Protein AF-A0A818W980-F1 (afdb_monomer_lite)

pLDDT: mean 88.49, std 11.82, range [42.88, 98.31]

Radius of gyration: 21.73 Å; chains: 1; bounding box: 68×29×53 Å

Sequence (136 aa):
MVYNRDDSRRKKIDDLIHLAELCIELLQQDSEHYQEAFKQYNDLLIEHEEIFWSLFAVDMEHVIDQQPIESWDSFPLFQLLNDYLRQHDTLSNGRFHQQLRDTFAPLVIRYVDLMESCIAQSIHKGFEKENWKSKT

Foldseek 3Di:
DPPPVQNVLLVLLVVLLVVLVVLLVVLVVCCVVCCVVCVVVVVVNLVVNVVVLVVSLVSVLVSLVPDDLPDPSNVSVLVSVQVSQCVDPSSNVNPSNVSSCVSCVVVVVVVVVVVVVVVVVVVVVVVVPDPDDPDD

Secondary structure (DSSP, 8-state):
----HHHHHHHHHHHHHHHHHHHHHHHHHHHHHHTTTTGGGHHHHHHHHHHHHHHHHHHHHHHHTTS-TT--TTHHHHHHHHHHHHH-TTTTTSHHHHHHHHHHHHHHHHHHHHHHHHHHHHHHHHHHT-------

Structure (mmCIF, N/CA/C/O backbone):
data_AF-A0A818W980-F1
#
_entry.id   AF-A0A818W980-F1
#
loop_
_atom_site.group_PDB
_atom_site.id
_atom_site.type_symbol
_atom_site.label_atom_id
_atom_site.label_alt_id
_atom_site.label_comp_id
_atom_site.label_asym_id
_atom_site.label_entity_id
_atom_site.label_seq_id
_atom_site.pdbx_PDB_ins_code
_atom_site.Cartn_x
_atom_site.Cartn_y
_atom_site.Cartn_z
_atom_site.occupancy
_atom_site.B_iso_or_equiv
_atom_site.auth_seq_id
_atom_site.auth_comp_id
_atom_site.auth_asym_id
_atom_site.auth_atom_id
_atom_site.pdbx_PDB_model_num
ATOM 1 N N . MET A 1 1 ? -9.314 21.329 -25.115 1.00 42.88 1 MET A N 1
ATOM 2 C CA . MET A 1 1 ? -8.268 21.012 -24.123 1.00 42.88 1 MET A CA 1
ATOM 3 C C . MET A 1 1 ? -8.479 19.570 -23.707 1.00 42.88 1 MET A C 1
ATOM 5 O O . MET A 1 1 ? -9.499 19.278 -23.100 1.00 42.88 1 MET A O 1
ATOM 9 N N . VAL A 1 2 ? -7.614 1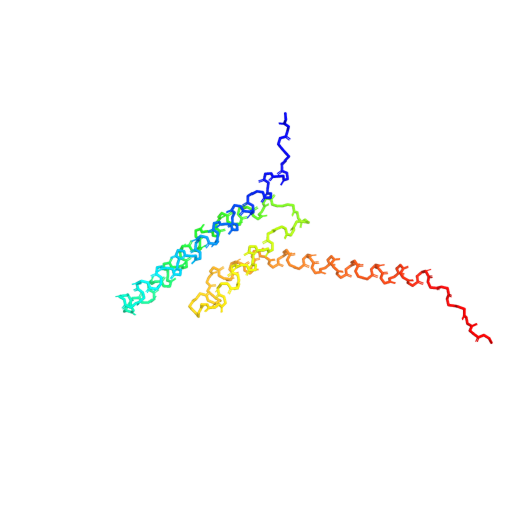8.657 -24.145 1.00 49.09 2 VAL A N 1
ATOM 10 C CA . VAL A 1 2 ? -7.682 17.249 -23.734 1.00 49.09 2 VAL A CA 1
ATOM 11 C C . VAL A 1 2 ? -6.983 17.183 -22.382 1.00 49.09 2 VAL A C 1
ATOM 13 O O . VAL A 1 2 ? -5.766 17.333 -22.333 1.00 49.09 2 VAL A O 1
ATOM 16 N N . TYR A 1 3 ? -7.738 17.055 -21.290 1.00 52.09 3 TYR A N 1
ATOM 17 C CA . TYR A 1 3 ? -7.145 16.709 -19.998 1.00 52.09 3 TYR A CA 1
ATOM 18 C C . TYR A 1 3 ? -6.381 15.395 -20.185 1.00 52.09 3 TYR A C 1
ATOM 20 O O . TYR A 1 3 ? -6.955 14.402 -20.638 1.00 52.09 3 TYR A O 1
ATOM 28 N N . ASN A 1 4 ? -5.072 15.418 -19.935 1.00 71.31 4 ASN A N 1
ATOM 29 C CA . ASN A 1 4 ? -4.219 14.262 -20.155 1.00 71.31 4 ASN A CA 1
ATOM 30 C C . ASN A 1 4 ? -4.630 13.163 -19.162 1.00 71.31 4 ASN A C 1
ATOM 32 O O . ASN A 1 4 ? -4.676 13.393 -17.956 1.00 71.31 4 ASN A O 1
ATOM 36 N N . ARG A 1 5 ? -4.975 11.972 -19.659 1.00 67.44 5 ARG A N 1
ATOM 37 C CA . ARG A 1 5 ? -5.471 10.862 -18.828 1.00 67.44 5 ARG A CA 1
ATOM 38 C C . ARG A 1 5 ? -4.454 10.449 -17.757 1.00 67.44 5 ARG A C 1
ATOM 40 O O . ARG A 1 5 ? -4.854 9.975 -16.699 1.00 67.44 5 ARG A O 1
ATOM 47 N N . ASP A 1 6 ? -3.167 10.667 -18.018 1.00 70.56 6 ASP A N 1
ATOM 48 C CA . ASP A 1 6 ? -2.075 10.448 -17.062 1.00 70.56 6 ASP A CA 1
ATOM 49 C C . ASP A 1 6 ? -2.113 11.434 -15.893 1.00 70.56 6 ASP A C 1
ATOM 51 O O . ASP A 1 6 ? -1.956 11.028 -14.746 1.00 70.56 6 ASP A O 1
ATOM 55 N N . ASP A 1 7 ? -2.424 12.700 -16.169 1.00 75.50 7 ASP A N 1
ATOM 56 C CA . ASP A 1 7 ? -2.557 13.755 -15.157 1.00 75.50 7 ASP A CA 1
ATOM 57 C C . ASP A 1 7 ? -3.734 13.460 -14.213 1.00 75.50 7 ASP A C 1
ATOM 59 O O . ASP A 1 7 ? -3.630 13.566 -12.994 1.00 75.50 7 ASP A O 1
ATOM 63 N N . SER A 1 8 ? -4.837 12.942 -14.766 1.00 87.19 8 SER A N 1
ATOM 64 C CA . SER A 1 8 ? -5.979 12.492 -13.965 1.00 87.19 8 SER A CA 1
ATOM 65 C C . SER A 1 8 ? -5.674 11.266 -13.099 1.00 87.19 8 SER A C 1
ATOM 67 O O . SER A 1 8 ? -6.312 11.114 -12.060 1.00 87.19 8 SER A O 1
ATOM 69 N N . ARG A 1 9 ? -4.779 10.364 -13.521 1.00 88.81 9 ARG A N 1
ATOM 70 C CA . ARG A 1 9 ? -4.442 9.148 -12.760 1.00 88.81 9 ARG A CA 1
ATOM 71 C C . ARG A 1 9 ? -3.471 9.425 -11.626 1.00 88.81 9 ARG A C 1
ATOM 73 O O . ARG A 1 9 ? -3.672 8.887 -10.542 1.00 88.81 9 ARG A O 1
ATOM 80 N N . ARG A 1 10 ? -2.485 10.290 -11.867 1.00 89.69 10 ARG A N 1
ATOM 81 C CA . ARG A 1 10 ? -1.571 10.783 -10.832 1.00 89.69 10 ARG A CA 1
ATOM 82 C C . ARG A 1 10 ? -2.315 11.538 -9.753 1.00 89.69 10 ARG A C 1
ATOM 84 O O . ARG A 1 10 ? -2.209 11.174 -8.593 1.00 89.69 10 ARG A O 1
ATOM 91 N N . LYS A 1 11 ? -3.197 12.454 -10.159 1.00 93.62 11 LYS A N 1
ATOM 92 C CA . LYS A 1 11 ? -4.045 13.174 -9.215 1.00 93.62 11 LYS A CA 1
ATOM 93 C C . LYS A 1 11 ? -4.837 12.236 -8.296 1.00 93.62 11 LYS A C 1
ATOM 95 O O . LYS A 1 11 ? -4.919 12.497 -7.109 1.00 93.62 11 LYS A O 1
ATOM 100 N N . LYS A 1 12 ? -5.383 11.126 -8.811 1.00 95.56 12 LYS A N 1
ATOM 101 C CA . LYS A 1 12 ? -6.089 10.145 -7.966 1.00 95.56 12 LYS A CA 1
ATOM 102 C C . LYS A 1 12 ? -5.181 9.481 -6.927 1.00 95.56 12 LYS A C 1
ATOM 104 O O . LYS A 1 12 ? -5.664 9.160 -5.851 1.00 95.56 12 LYS A O 1
ATOM 109 N N . ILE A 1 13 ? -3.912 9.237 -7.254 1.00 96.94 13 ILE A N 1
ATOM 110 C CA . ILE A 1 13 ? -2.934 8.707 -6.295 1.00 96.94 13 ILE A CA 1
ATOM 111 C C . ILE A 1 13 ? -2.593 9.768 -5.252 1.00 96.94 13 ILE A C 1
ATOM 113 O O . ILE A 1 13 ? -2.601 9.453 -4.068 1.00 96.94 13 ILE A O 1
ATOM 117 N N . ASP A 1 14 ? -2.376 11.013 -5.671 1.00 96.94 14 ASP A N 1
ATOM 118 C CA . ASP A 1 14 ? -2.110 12.126 -4.755 1.00 96.94 14 ASP A CA 1
ATOM 119 C C . ASP A 1 14 ? -3.291 12.351 -3.793 1.00 96.94 14 ASP A C 1
ATOM 121 O O . ASP A 1 14 ? -3.100 12.444 -2.583 1.00 96.94 14 ASP A O 1
ATOM 125 N N . ASP A 1 15 ? -4.521 12.354 -4.319 1.00 97.25 15 ASP A N 1
ATOM 126 C CA . ASP A 1 15 ? -5.755 12.471 -3.533 1.00 97.25 15 ASP A CA 1
ATOM 127 C C . ASP A 1 15 ? -5.893 11.297 -2.537 1.00 97.25 15 ASP A C 1
ATOM 129 O O . ASP A 1 15 ? -6.335 11.489 -1.405 1.00 97.25 15 ASP A O 1
ATOM 133 N N . LEU A 1 16 ? -5.489 10.083 -2.931 1.00 97.38 16 LEU A N 1
ATOM 134 C CA . LEU A 1 16 ? -5.526 8.887 -2.083 1.00 97.38 16 LEU A CA 1
ATOM 135 C C . LEU A 1 16 ? -4.454 8.908 -0.983 1.00 97.38 16 LEU A C 1
ATOM 137 O O . LEU A 1 16 ? -4.733 8.496 0.141 1.00 97.38 16 LEU A O 1
ATOM 141 N N . ILE A 1 17 ? -3.250 9.400 -1.287 1.00 98.19 17 ILE A N 1
ATOM 142 C CA . ILE A 1 17 ? -2.191 9.635 -0.294 1.00 98.19 17 ILE A CA 1
ATOM 143 C C . ILE A 1 17 ? -2.681 10.649 0.731 1.00 98.19 17 ILE A C 1
ATOM 145 O O . ILE A 1 17 ? -2.611 10.384 1.927 1.00 98.19 17 ILE A O 1
ATOM 149 N N . HIS A 1 18 ? -3.252 11.760 0.270 1.00 98.00 18 HIS A N 1
ATOM 150 C CA . HIS A 1 18 ? -3.776 12.775 1.170 1.00 98.00 18 HIS A CA 1
ATOM 151 C C . HIS A 1 18 ? -4.926 12.244 2.039 1.00 98.00 18 HIS A C 1
ATOM 153 O O . HIS A 1 18 ? -4.983 12.513 3.236 1.00 98.00 18 HIS A O 1
ATOM 159 N N . LEU A 1 19 ? -5.822 11.433 1.468 1.00 98.00 19 LEU A N 1
ATOM 160 C CA . LEU A 1 19 ? -6.864 10.766 2.244 1.00 98.00 19 LEU A CA 1
ATOM 161 C C . LEU A 1 19 ? -6.268 9.838 3.312 1.00 98.00 19 LEU A C 1
ATOM 163 O O . LEU A 1 19 ? -6.745 9.848 4.441 1.00 98.00 19 LEU A O 1
ATOM 167 N N . ALA A 1 20 ? -5.224 9.072 2.985 1.00 98.06 20 ALA A N 1
ATOM 168 C CA . ALA A 1 20 ? -4.546 8.211 3.950 1.00 98.06 20 ALA A CA 1
ATOM 169 C C . ALA A 1 20 ? -3.935 9.010 5.112 1.00 98.06 20 ALA A C 1
ATOM 171 O O . ALA A 1 20 ? -4.075 8.592 6.258 1.00 98.06 20 ALA A O 1
ATOM 172 N N . GLU A 1 21 ? -3.311 10.161 4.838 1.00 98.12 21 GLU A N 1
ATOM 173 C CA . GLU A 1 21 ? -2.799 11.070 5.876 1.00 98.12 21 GLU A CA 1
ATOM 174 C C . GLU A 1 21 ? -3.926 11.516 6.816 1.00 98.12 21 GLU A C 1
ATOM 176 O O . GLU A 1 21 ? -3.821 11.340 8.028 1.00 98.12 21 GLU A O 1
ATOM 181 N N . LEU A 1 22 ? -5.045 11.994 6.260 1.00 97.88 22 LEU A N 1
ATOM 182 C CA . LEU A 1 22 ? -6.209 12.420 7.045 1.00 97.88 22 LEU A CA 1
ATOM 183 C C . LEU A 1 22 ? -6.811 11.272 7.869 1.00 97.88 22 LEU A C 1
ATOM 185 O O . LEU A 1 22 ? -7.229 11.474 9.007 1.00 97.88 22 LEU A O 1
ATOM 189 N N . CYS A 1 23 ? -6.862 10.061 7.310 1.00 96.62 23 CYS A N 1
ATOM 190 C CA . CYS A 1 23 ? -7.317 8.866 8.016 1.00 96.62 23 CYS A CA 1
ATOM 191 C C . CYS A 1 23 ? -6.403 8.513 9.197 1.00 96.62 23 CYS A C 1
ATOM 193 O O . CYS A 1 23 ? -6.899 8.182 10.273 1.00 96.62 23 CYS A O 1
ATOM 195 N N . ILE A 1 24 ? -5.085 8.598 9.006 1.00 95.81 24 ILE A N 1
ATOM 196 C CA . ILE A 1 24 ? -4.099 8.363 10.065 1.00 95.81 24 ILE A CA 1
ATOM 197 C C . ILE A 1 24 ? -4.259 9.404 11.174 1.00 95.81 24 ILE A C 1
ATOM 199 O O . ILE A 1 24 ? -4.369 9.026 12.338 1.00 95.81 24 ILE A O 1
ATOM 203 N N . GLU A 1 25 ? -4.321 10.691 10.822 1.00 94.62 25 GLU A N 1
ATOM 204 C CA . GLU A 1 25 ? -4.507 11.785 11.782 1.00 94.62 25 GLU A CA 1
ATOM 205 C C . GLU A 1 25 ? -5.798 11.609 12.592 1.00 94.62 25 GLU A C 1
ATOM 207 O O . GLU A 1 25 ? -5.781 11.730 13.817 1.00 94.62 25 GLU A O 1
ATOM 212 N N . LEU A 1 26 ? -6.903 11.261 11.923 1.00 93.00 26 LEU A N 1
ATOM 213 C CA . LEU A 1 26 ? -8.189 11.000 12.568 1.00 93.00 26 LEU A CA 1
ATOM 214 C C . LEU A 1 26 ? -8.089 9.860 13.587 1.00 93.00 26 LEU A C 1
ATOM 216 O O . LEU A 1 26 ? -8.485 10.038 14.737 1.00 93.00 26 LEU A O 1
ATOM 220 N N . LEU A 1 27 ? -7.543 8.707 13.187 1.00 90.75 27 LEU A N 1
ATOM 221 C CA . LEU A 1 27 ? -7.437 7.543 14.070 1.00 90.75 27 LEU A CA 1
ATOM 222 C C . LEU A 1 27 ? -6.471 7.793 15.232 1.00 90.75 27 LEU A C 1
ATOM 224 O O . LEU A 1 27 ? -6.732 7.358 16.352 1.00 90.75 27 LEU A O 1
ATOM 228 N N . GLN A 1 28 ? -5.380 8.526 15.001 1.00 88.62 28 GLN A N 1
ATOM 229 C CA . GLN A 1 28 ? -4.459 8.923 16.066 1.00 88.62 28 GLN A CA 1
ATOM 230 C C . GLN A 1 28 ? -5.152 9.838 17.079 1.00 88.62 28 GLN A C 1
ATOM 232 O O . GLN A 1 28 ? -5.114 9.546 18.275 1.00 88.62 28 GLN A O 1
ATOM 237 N N . GLN A 1 29 ? -5.855 10.872 16.611 1.00 85.69 29 GLN A N 1
ATOM 238 C CA . GLN A 1 29 ? -6.607 11.784 17.472 1.00 85.69 29 GLN A CA 1
ATOM 239 C C . GLN A 1 29 ? -7.707 11.051 18.260 1.00 85.69 29 GLN A C 1
ATOM 241 O O . GLN A 1 29 ? -7.862 11.268 19.464 1.00 85.69 29 GLN A O 1
ATOM 246 N N . ASP A 1 30 ? -8.450 10.150 17.612 1.00 80.81 30 ASP A N 1
ATOM 247 C CA . ASP A 1 30 ? -9.468 9.336 18.279 1.00 80.81 30 ASP A CA 1
ATOM 248 C C . ASP A 1 30 ? -8.839 8.448 19.360 1.00 80.81 30 ASP A C 1
ATOM 250 O O . ASP A 1 30 ? -9.359 8.353 20.476 1.00 80.81 30 ASP A O 1
ATOM 254 N N . SER A 1 31 ? -7.681 7.852 19.073 1.00 77.25 31 SER A N 1
ATOM 255 C CA . SER A 1 31 ? -6.969 7.017 20.032 1.00 77.25 31 SER A CA 1
ATOM 256 C C . SER A 1 31 ? -6.534 7.806 21.278 1.00 77.25 31 SER A C 1
ATOM 258 O O . SER A 1 31 ? -6.771 7.357 22.400 1.00 77.25 31 SER A O 1
ATOM 260 N N . GLU A 1 32 ? -6.009 9.023 21.115 1.00 77.69 32 GLU A N 1
ATOM 261 C CA . GLU A 1 32 ? -5.555 9.865 22.228 1.00 77.69 32 GLU A CA 1
ATOM 262 C C . GLU A 1 32 ? -6.705 10.310 23.143 1.00 77.69 32 GLU A C 1
ATOM 264 O O . GLU A 1 32 ? -6.537 10.402 24.361 1.00 77.69 32 GLU A O 1
ATOM 269 N N . HIS A 1 33 ? -7.890 10.565 22.583 1.00 74.12 33 HIS A N 1
ATOM 270 C CA . HIS A 1 33 ? -9.043 11.026 23.357 1.00 74.12 33 HIS A CA 1
ATOM 271 C C . HIS A 1 33 ? -9.843 9.901 24.014 1.00 74.12 33 HIS A C 1
ATOM 273 O O . HIS A 1 33 ? -10.431 10.106 25.080 1.00 74.12 33 HIS A O 1
ATOM 279 N N . TYR A 1 34 ? -9.899 8.726 23.386 1.00 69.19 34 TYR A N 1
ATOM 280 C CA . TYR A 1 34 ? -10.881 7.701 23.727 1.00 69.19 34 TYR A CA 1
ATOM 281 C C . TYR A 1 34 ? -10.270 6.391 24.249 1.00 69.19 34 TYR A C 1
ATOM 283 O O . TYR A 1 34 ? -10.990 5.614 24.884 1.00 69.19 34 TYR A O 1
ATOM 291 N N . GLN A 1 35 ? -8.960 6.147 24.100 1.00 68.00 35 GLN A N 1
ATOM 292 C CA . GLN A 1 35 ? -8.340 4.887 24.545 1.00 68.00 35 GLN A CA 1
ATOM 293 C C . GLN A 1 35 ? -8.543 4.590 26.035 1.00 68.00 35 GLN A C 1
ATOM 295 O O . GLN A 1 35 ? -8.792 3.441 26.401 1.00 68.00 35 GLN A O 1
ATOM 300 N N . GLU A 1 36 ? -8.480 5.595 26.914 1.00 68.31 36 GLU A N 1
ATOM 301 C CA . GLU A 1 36 ? -8.706 5.367 28.347 1.00 68.31 36 GLU A CA 1
ATOM 302 C C . GLU A 1 36 ? -10.172 5.043 28.661 1.00 68.31 36 GLU A C 1
ATOM 304 O O . GLU A 1 36 ? -10.449 4.174 29.492 1.00 68.31 36 GLU A O 1
ATOM 309 N N . ALA A 1 37 ? -11.112 5.686 27.964 1.00 74.50 37 ALA A N 1
ATOM 310 C CA . ALA A 1 37 ? -12.546 5.489 28.161 1.00 74.50 37 ALA A CA 1
ATOM 311 C C . ALA A 1 37 ? -13.034 4.127 27.636 1.00 74.50 37 ALA A C 1
ATOM 313 O O . ALA A 1 37 ? -13.936 3.525 28.219 1.00 74.50 37 ALA A O 1
ATOM 314 N N . PHE A 1 38 ? -12.413 3.616 26.570 1.00 69.75 38 PHE A N 1
ATOM 315 C CA . PHE A 1 38 ? -12.794 2.358 25.921 1.00 69.75 38 PHE A CA 1
ATOM 316 C C . PHE A 1 38 ? -11.804 1.219 26.155 1.00 69.75 38 PHE A C 1
ATOM 318 O O . PHE A 1 38 ? -11.904 0.180 25.512 1.00 69.75 38 PHE A O 1
ATOM 325 N N . LYS A 1 39 ? -10.893 1.346 27.124 1.00 73.00 39 LYS A N 1
ATOM 326 C CA . LYS A 1 39 ? -9.887 0.318 27.436 1.00 73.00 39 LYS A CA 1
ATOM 327 C C . LYS A 1 39 ? -10.486 -1.069 27.714 1.00 73.00 39 LYS A C 1
ATOM 329 O O . LYS A 1 39 ? -9.848 -2.083 27.453 1.00 73.00 39 LYS A O 1
ATOM 334 N N . GLN A 1 40 ? -11.718 -1.119 28.229 1.00 74.94 40 GLN A N 1
ATOM 335 C CA . GLN A 1 40 ? -12.471 -2.362 28.462 1.00 74.94 40 GLN A CA 1
ATOM 336 C C . GLN A 1 40 ? -13.032 -3.007 27.179 1.00 74.94 40 GLN A C 1
ATOM 338 O O . GLN A 1 40 ? -13.473 -4.150 27.224 1.00 74.94 40 GLN A O 1
ATOM 343 N N . TYR A 1 41 ? -12.993 -2.297 26.051 1.00 79.94 41 TYR A N 1
ATOM 344 C CA . TYR A 1 41 ? -13.518 -2.689 24.741 1.00 79.94 41 TYR A CA 1
ATOM 345 C C . TYR A 1 41 ? -12.427 -2.668 23.658 1.00 79.94 41 TYR A C 1
ATOM 347 O O . TYR A 1 41 ? -12.725 -2.447 22.488 1.00 79.94 41 TYR A O 1
ATOM 355 N N . ASN A 1 42 ? -11.163 -2.884 24.039 1.00 79.50 42 ASN A N 1
ATOM 356 C CA . ASN A 1 42 ? -10.019 -2.786 23.129 1.00 79.50 42 ASN A CA 1
ATOM 357 C C . ASN A 1 42 ? -10.180 -3.658 21.869 1.00 79.50 42 ASN A C 1
ATOM 359 O O . ASN A 1 42 ? -9.965 -3.180 20.765 1.00 79.50 42 ASN A O 1
ATOM 363 N N . ASP A 1 43 ? -10.658 -4.897 22.015 1.00 82.56 43 ASP A N 1
ATOM 364 C CA . ASP A 1 43 ? -10.877 -5.800 20.874 1.00 82.56 43 ASP A CA 1
ATOM 365 C C . ASP A 1 43 ? -11.885 -5.230 19.858 1.00 82.56 43 ASP A C 1
ATOM 367 O O . ASP A 1 43 ? -11.706 -5.381 18.651 1.00 82.56 43 ASP A O 1
ATOM 371 N N . LEU A 1 44 ? -12.912 -4.518 20.337 1.00 85.62 44 LEU A N 1
ATOM 372 C CA . LEU A 1 44 ? -13.911 -3.872 19.483 1.00 85.62 44 LEU A CA 1
ATOM 373 C C . LEU A 1 44 ? -13.333 -2.649 18.756 1.00 85.62 44 LEU A C 1
ATOM 375 O O . LEU A 1 44 ? -13.711 -2.383 17.618 1.00 85.62 44 LEU A O 1
ATOM 379 N N . LEU A 1 45 ? -12.421 -1.909 19.396 1.00 85.56 45 LEU A N 1
ATOM 380 C CA . LEU A 1 45 ? -11.721 -0.791 18.756 1.00 85.56 45 LEU A CA 1
ATOM 381 C C . LEU A 1 45 ? -10.799 -1.278 17.637 1.00 85.56 45 LEU A C 1
ATOM 383 O O . LEU A 1 45 ? -10.810 -0.703 16.555 1.00 85.56 45 LEU A O 1
ATOM 387 N N . ILE A 1 46 ? -10.069 -2.371 17.869 1.00 88.12 46 ILE A N 1
ATOM 388 C CA . ILE A 1 46 ? -9.208 -2.983 16.850 1.00 88.12 46 ILE A CA 1
ATOM 389 C C . ILE A 1 46 ? -10.049 -3.452 15.656 1.00 88.12 46 ILE A C 1
ATOM 391 O O . ILE A 1 46 ? -9.699 -3.191 14.507 1.00 88.12 46 ILE A O 1
ATOM 395 N N . GLU A 1 47 ? -11.189 -4.107 15.904 1.00 90.38 47 GLU A N 1
ATOM 396 C CA . GLU A 1 47 ? -12.104 -4.519 14.831 1.00 90.38 47 GLU A CA 1
ATOM 397 C C . GLU A 1 47 ? -12.663 -3.313 14.061 1.00 90.38 47 GLU A C 1
ATOM 399 O O . GLU A 1 47 ? -12.746 -3.344 12.832 1.00 90.38 47 GLU A O 1
ATOM 404 N N . HIS A 1 48 ? -13.006 -2.230 14.760 1.00 90.94 48 HIS A N 1
ATOM 405 C CA . HIS A 1 48 ? -13.455 -0.990 14.135 1.00 90.94 48 HIS A CA 1
ATOM 406 C C . HIS A 1 48 ? -12.377 -0.377 13.225 1.00 90.94 48 HIS A C 1
ATOM 408 O O . HIS A 1 48 ? -12.681 -0.011 12.089 1.00 90.94 48 HIS A O 1
ATOM 414 N N . GLU A 1 49 ? -11.126 -0.304 13.688 1.00 92.38 49 GLU A N 1
ATOM 415 C CA . GLU A 1 49 ? -9.987 0.169 12.890 1.00 92.38 49 GLU A CA 1
ATOM 416 C C . GLU A 1 49 ? -9.765 -0.709 11.646 1.00 92.38 49 GLU A C 1
ATOM 418 O O . GLU A 1 49 ? -9.593 -0.190 10.542 1.00 92.38 49 GLU A O 1
ATOM 423 N N . GLU A 1 50 ? -9.844 -2.035 11.780 1.00 94.25 50 GLU A N 1
ATOM 424 C CA . GLU A 1 50 ? -9.721 -2.968 10.651 1.00 94.25 50 GLU A CA 1
ATOM 425 C C . GLU A 1 50 ? -10.858 -2.814 9.629 1.00 94.25 50 GLU A C 1
ATOM 427 O O . GLU A 1 50 ? -10.622 -2.877 8.419 1.00 94.25 50 GLU A O 1
ATOM 432 N N . ILE A 1 51 ? -12.096 -2.578 10.076 1.00 94.44 51 ILE A N 1
ATOM 433 C CA . ILE A 1 51 ? -13.227 -2.295 9.179 1.00 94.44 51 ILE A CA 1
ATOM 434 C C . ILE A 1 51 ? -13.010 -0.967 8.454 1.00 94.44 51 ILE A C 1
ATOM 436 O O . ILE A 1 51 ? -13.198 -0.904 7.238 1.00 94.44 51 ILE A O 1
ATOM 440 N N . PHE A 1 52 ? -12.600 0.075 9.178 1.00 95.12 52 PHE A N 1
ATOM 441 C CA . PHE A 1 52 ? -12.318 1.387 8.606 1.00 95.12 52 PHE A CA 1
ATOM 442 C C . PHE A 1 52 ? -11.277 1.282 7.486 1.00 95.12 52 PHE A C 1
ATOM 444 O O . PHE A 1 52 ? -11.521 1.710 6.355 1.00 95.12 52 PHE A O 1
ATOM 451 N N . TRP A 1 53 ? -10.150 0.626 7.763 1.00 96.75 53 TRP A N 1
ATOM 452 C CA . TRP A 1 53 ? -9.101 0.435 6.771 1.00 96.75 53 TRP A CA 1
ATOM 453 C C . TRP A 1 53 ? -9.512 -0.502 5.631 1.00 96.75 53 TRP A C 1
ATOM 455 O O . TRP A 1 53 ? -9.121 -0.277 4.487 1.00 96.75 53 TRP A O 1
ATOM 465 N N . SER A 1 54 ? -10.364 -1.498 5.889 1.00 94.12 54 SER A N 1
ATOM 466 C CA . SER A 1 54 ? -10.935 -2.340 4.828 1.00 94.12 54 SER A CA 1
ATOM 467 C C . SER A 1 54 ? -11.794 -1.537 3.844 1.00 94.12 54 SER A C 1
ATOM 469 O O . SER A 1 54 ? -11.804 -1.855 2.658 1.00 94.12 54 SER A O 1
ATOM 471 N N . LEU A 1 55 ? -12.500 -0.495 4.301 1.00 96.06 55 LEU A N 1
ATOM 472 C CA . LEU A 1 55 ? -13.253 0.404 3.418 1.00 96.06 55 LEU A CA 1
ATOM 473 C C . LEU A 1 55 ? -12.309 1.252 2.559 1.00 96.06 55 LEU A C 1
ATOM 475 O O . LEU A 1 55 ? -12.511 1.339 1.350 1.00 96.06 55 LEU A O 1
ATOM 479 N N . PHE A 1 56 ? -11.248 1.799 3.159 1.00 97.44 56 PHE A N 1
ATOM 480 C CA . PHE A 1 56 ? -10.196 2.512 2.427 1.00 97.44 56 PHE A CA 1
ATOM 481 C C . PHE A 1 56 ? -9.533 1.618 1.363 1.00 97.44 56 PHE A C 1
ATOM 483 O O . PHE A 1 56 ? -9.262 2.064 0.246 1.00 97.44 56 PHE A O 1
ATOM 490 N N . ALA A 1 57 ? -9.309 0.338 1.683 1.00 97.00 57 ALA A N 1
ATOM 491 C CA . ALA A 1 57 ? -8.665 -0.620 0.789 1.00 97.00 57 ALA A CA 1
ATOM 492 C C . ALA A 1 57 ? -9.398 -0.775 -0.551 1.00 97.00 57 ALA A C 1
ATOM 494 O O . ALA A 1 57 ? -8.744 -0.892 -1.584 1.00 97.00 57 ALA A O 1
ATOM 495 N N . VAL A 1 58 ? -10.736 -0.731 -0.548 1.00 96.38 58 VAL A N 1
ATOM 496 C CA . VAL A 1 58 ? -11.554 -0.877 -1.765 1.00 96.38 58 VAL A CA 1
ATOM 497 C C . VAL A 1 58 ? -11.220 0.211 -2.786 1.00 96.38 58 VAL A C 1
ATOM 499 O O . VAL A 1 58 ? -10.976 -0.079 -3.960 1.00 96.38 58 VAL A O 1
ATOM 502 N N . ASP A 1 59 ? -11.181 1.466 -2.340 1.00 95.94 59 ASP A N 1
ATOM 503 C CA . ASP A 1 59 ? -10.858 2.596 -3.209 1.00 95.94 59 ASP A CA 1
ATOM 504 C C . ASP A 1 59 ? -9.377 2.587 -3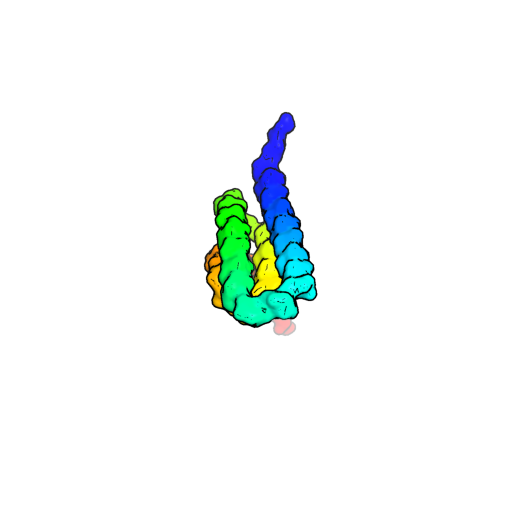.600 1.00 95.94 59 ASP A C 1
ATOM 506 O O . ASP A 1 59 ? -9.037 2.854 -4.756 1.00 95.94 59 ASP A O 1
ATOM 510 N N . MET A 1 60 ? -8.495 2.216 -2.669 1.00 97.56 60 MET A N 1
ATOM 511 C CA . MET A 1 60 ? -7.065 2.084 -2.935 1.00 97.56 60 MET A CA 1
ATOM 512 C C . MET A 1 60 ? -6.785 1.086 -4.062 1.00 97.56 60 MET A C 1
ATOM 514 O O . MET A 1 60 ? -6.107 1.432 -5.029 1.00 97.56 60 MET A O 1
ATOM 518 N N . GLU A 1 61 ? -7.320 -0.131 -3.969 1.00 96.88 61 GLU A N 1
ATOM 519 C CA . GLU A 1 61 ? -7.161 -1.167 -4.994 1.00 96.88 61 GLU A CA 1
ATOM 520 C C . GLU A 1 61 ? -7.704 -0.692 -6.342 1.00 96.88 61 GLU A C 1
ATOM 522 O O . GLU A 1 61 ? -7.014 -0.773 -7.357 1.00 96.88 61 GLU A O 1
ATOM 527 N N . HIS A 1 62 ? -8.892 -0.081 -6.346 1.00 95.62 62 HIS A N 1
ATOM 528 C CA . HIS A 1 62 ? -9.493 0.452 -7.564 1.00 95.62 62 HIS A CA 1
ATOM 529 C C . HIS A 1 62 ? -8.627 1.521 -8.250 1.00 95.62 62 HIS A C 1
ATOM 531 O O . HIS A 1 62 ? -8.555 1.575 -9.483 1.00 95.62 62 HIS A O 1
ATOM 537 N N . VAL A 1 63 ? -7.985 2.399 -7.473 1.00 95.50 63 VAL A N 1
ATOM 538 C CA . VAL A 1 63 ? -7.093 3.439 -8.000 1.00 95.50 63 VAL A CA 1
ATOM 539 C C . VAL A 1 63 ? -5.764 2.844 -8.473 1.00 95.50 63 VAL A C 1
ATOM 541 O O . VAL A 1 63 ? -5.259 3.276 -9.516 1.00 95.50 63 VAL A O 1
ATOM 544 N N . ILE A 1 64 ? -5.211 1.863 -7.753 1.00 95.00 64 ILE A N 1
ATOM 545 C CA . ILE A 1 64 ? -3.963 1.172 -8.113 1.00 95.00 64 ILE A CA 1
ATOM 546 C C . ILE A 1 64 ? -4.137 0.377 -9.413 1.00 95.00 64 ILE A C 1
ATOM 548 O O . ILE A 1 64 ? -3.307 0.506 -10.312 1.00 95.00 64 ILE A O 1
ATOM 552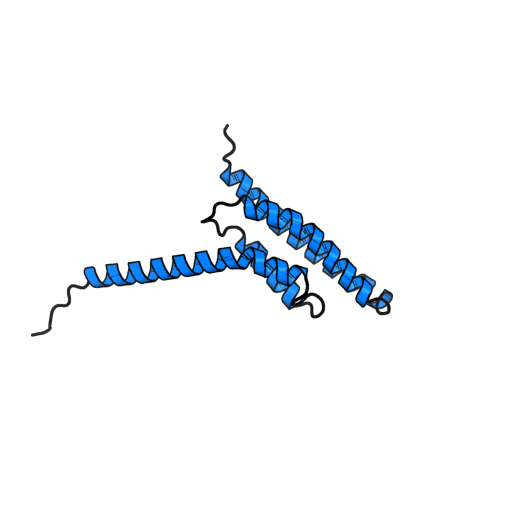 N N . ASP A 1 65 ? -5.246 -0.343 -9.581 1.00 93.50 65 ASP A N 1
ATOM 553 C CA . ASP A 1 65 ? -5.538 -1.144 -10.779 1.00 93.50 65 ASP A CA 1
ATOM 554 C C . ASP A 1 65 ? -5.671 -0.307 -12.063 1.00 93.50 65 ASP A C 1
ATOM 556 O O . ASP A 1 65 ? -5.544 -0.813 -13.180 1.00 93.50 65 ASP A O 1
ATOM 560 N N . GLN A 1 66 ? -5.920 0.999 -11.934 1.00 92.38 66 GLN A N 1
ATOM 561 C CA . GLN A 1 66 ? -5.995 1.928 -13.068 1.00 92.38 66 GLN A CA 1
ATOM 562 C C . GLN A 1 66 ? -4.631 2.475 -13.499 1.00 92.38 66 GLN A C 1
ATOM 564 O O . GLN A 1 66 ? -4.529 3.127 -14.555 1.00 92.38 66 GLN A O 1
ATOM 569 N N . GLN A 1 67 ? -3.589 2.260 -12.695 1.00 91.81 67 GLN A N 1
ATOM 570 C CA . GLN A 1 67 ? -2.259 2.767 -12.992 1.00 91.81 67 GLN A CA 1
ATOM 571 C C . GLN A 1 67 ? -1.607 1.979 -14.138 1.00 91.81 67 GLN A C 1
ATOM 573 O O . GLN A 1 67 ? -1.911 0.807 -14.366 1.00 91.81 67 GLN A O 1
ATOM 578 N N . PRO A 1 68 ? -0.722 2.616 -14.924 1.00 91.00 68 PRO A N 1
ATOM 579 C CA . PRO A 1 68 ? 0.124 1.894 -15.869 1.00 91.00 68 PRO A CA 1
ATOM 580 C C . PRO A 1 68 ? 0.944 0.800 -15.171 1.00 91.00 68 PRO A C 1
ATOM 582 O O . PRO A 1 68 ? 1.393 0.993 -14.046 1.00 91.00 68 PRO A O 1
ATOM 585 N N . ILE A 1 69 ? 1.216 -0.309 -15.868 1.00 85.75 69 ILE A N 1
ATOM 586 C CA . ILE A 1 69 ? 1.980 -1.440 -15.307 1.00 85.75 69 ILE A CA 1
ATOM 587 C C . ILE A 1 69 ? 3.417 -1.067 -14.892 1.00 85.75 69 ILE A C 1
ATOM 589 O O . ILE A 1 69 ? 3.941 -1.635 -13.935 1.00 85.75 69 ILE A O 1
ATOM 593 N N . GLU A 1 70 ? 3.997 -0.077 -15.578 1.00 85.69 70 GLU A N 1
ATOM 594 C CA . GLU A 1 70 ? 5.321 0.520 -15.332 1.00 85.69 70 GLU A CA 1
ATOM 595 C C . GLU A 1 70 ? 5.218 1.854 -14.564 1.00 85.69 70 GLU A C 1
ATOM 597 O O . GLU A 1 70 ? 6.016 2.767 -14.774 1.00 85.69 70 GLU A O 1
ATOM 602 N N . SER A 1 71 ? 4.178 2.033 -13.745 1.00 90.88 71 SER A N 1
ATOM 603 C CA . SER A 1 71 ? 4.091 3.162 -12.817 1.00 90.88 71 SER A CA 1
ATOM 604 C C . SER A 1 71 ? 4.397 2.706 -11.397 1.00 90.88 71 SER A C 1
ATOM 606 O O . SER A 1 71 ? 3.916 1.670 -10.937 1.00 90.88 71 SER A O 1
ATOM 608 N N . TRP A 1 72 ? 5.172 3.533 -10.703 1.00 94.81 72 TRP A N 1
ATOM 609 C CA . TRP A 1 72 ? 5.518 3.382 -9.291 1.00 94.81 72 TRP A CA 1
ATOM 610 C C . TRP A 1 72 ? 5.107 4.618 -8.482 1.00 94.81 72 TRP A C 1
ATOM 612 O O . TRP A 1 72 ? 5.549 4.797 -7.351 1.00 94.81 72 TRP A O 1
ATOM 622 N N . ASP A 1 73 ? 4.238 5.461 -9.055 1.00 94.44 73 ASP A N 1
ATOM 623 C CA . ASP A 1 73 ? 3.766 6.709 -8.440 1.00 94.44 73 ASP A CA 1
ATOM 624 C C . ASP A 1 73 ? 3.018 6.441 -7.112 1.00 94.44 73 ASP A C 1
ATOM 626 O O . ASP A 1 73 ? 2.923 7.321 -6.266 1.00 94.44 73 ASP A O 1
ATOM 630 N N . SER A 1 74 ? 2.526 5.212 -6.895 1.00 96.44 74 SER A N 1
ATOM 631 C CA . SER A 1 74 ? 1.833 4.773 -5.676 1.00 96.44 74 SER A CA 1
ATOM 632 C C . SER A 1 74 ? 2.753 4.306 -4.539 1.00 96.44 74 SER A C 1
ATOM 634 O O . SER A 1 74 ? 2.270 4.052 -3.439 1.00 96.44 74 SER A O 1
ATOM 636 N N . PHE A 1 75 ? 4.068 4.181 -4.745 1.00 97.44 75 PHE A N 1
ATOM 637 C CA . PHE A 1 75 ? 4.990 3.742 -3.685 1.00 97.44 75 PHE A CA 1
ATOM 638 C C . PHE A 1 75 ? 4.996 4.626 -2.427 1.00 97.44 75 PHE A C 1
ATOM 640 O O . PHE A 1 75 ? 5.064 4.058 -1.334 1.00 97.44 75 PHE A O 1
ATOM 647 N N . PRO A 1 76 ? 4.862 5.964 -2.516 1.00 97.88 76 PRO A N 1
ATOM 648 C CA . PRO A 1 76 ? 4.709 6.801 -1.329 1.00 97.88 76 PRO A CA 1
ATOM 649 C C . PRO A 1 76 ? 3.499 6.413 -0.466 1.00 97.88 76 PRO A C 1
ATOM 651 O O . PRO A 1 76 ? 3.613 6.418 0.756 1.00 97.88 76 PRO A O 1
ATOM 654 N N . LEU A 1 77 ? 2.380 5.998 -1.078 1.00 98.06 77 LEU A N 1
ATOM 655 C CA . LEU A 1 77 ? 1.204 5.512 -0.346 1.00 98.06 77 LEU A CA 1
ATOM 656 C C . LEU A 1 77 ? 1.528 4.247 0.454 1.00 98.06 77 LEU A C 1
ATOM 658 O O . LEU A 1 77 ? 1.191 4.157 1.634 1.00 98.06 77 LEU A O 1
ATOM 662 N N . PHE A 1 78 ? 2.196 3.277 -0.180 1.00 98.00 78 PHE A N 1
ATOM 663 C CA . PHE A 1 78 ? 2.618 2.055 0.503 1.00 98.00 78 PHE A CA 1
ATOM 664 C C . PHE A 1 78 ? 3.532 2.368 1.681 1.00 98.00 78 PHE A C 1
ATOM 666 O O . PHE A 1 78 ? 3.327 1.828 2.763 1.00 98.00 78 PHE A O 1
ATOM 673 N N . GLN A 1 79 ? 4.518 3.245 1.483 1.00 98.06 79 GLN A N 1
ATOM 674 C CA . GLN A 1 79 ? 5.445 3.625 2.540 1.00 98.06 79 GLN A CA 1
ATOM 675 C C . GLN A 1 79 ? 4.709 4.277 3.716 1.00 98.06 79 GLN A C 1
ATOM 677 O O . GLN A 1 79 ? 4.877 3.821 4.843 1.00 98.06 79 GLN A O 1
ATOM 682 N N . LEU A 1 80 ? 3.851 5.269 3.452 1.00 98.31 80 LEU A N 1
ATOM 683 C CA . LEU A 1 80 ? 3.053 5.957 4.470 1.00 98.31 80 LEU A CA 1
ATOM 684 C C . LEU A 1 80 ? 2.242 4.969 5.322 1.00 98.31 80 LEU A C 1
ATOM 686 O O . LEU A 1 80 ? 2.355 4.958 6.548 1.00 98.31 80 LEU A O 1
ATOM 690 N N . LEU A 1 81 ? 1.452 4.112 4.670 1.00 97.75 81 LEU A N 1
ATOM 691 C CA . LEU A 1 81 ? 0.574 3.169 5.360 1.00 97.75 81 LEU A CA 1
ATOM 692 C C . LEU A 1 81 ? 1.361 2.071 6.080 1.00 97.75 81 LEU A C 1
ATOM 694 O O . LEU A 1 81 ? 1.047 1.734 7.217 1.00 97.75 81 LEU A O 1
ATOM 698 N N . ASN A 1 82 ? 2.400 1.515 5.455 1.00 97.25 82 ASN A N 1
ATOM 699 C CA . ASN A 1 82 ? 3.225 0.480 6.073 1.00 97.25 82 ASN A CA 1
ATOM 700 C C . ASN A 1 82 ? 3.986 1.023 7.291 1.00 97.25 82 ASN A C 1
ATOM 702 O O . ASN A 1 82 ? 4.060 0.344 8.314 1.00 97.25 82 ASN A O 1
ATOM 706 N N . ASP A 1 83 ? 4.530 2.237 7.210 1.00 97.12 83 ASP A N 1
ATOM 707 C CA . ASP A 1 83 ? 5.249 2.857 8.324 1.00 97.12 83 ASP A CA 1
ATOM 708 C C . ASP A 1 83 ? 4.309 3.180 9.490 1.00 97.12 83 ASP A C 1
ATOM 710 O O . ASP A 1 83 ? 4.691 2.955 10.640 1.00 97.12 83 ASP A O 1
ATOM 714 N N . TYR A 1 84 ? 3.079 3.622 9.206 1.00 95.81 84 TYR A N 1
ATOM 715 C CA . TYR A 1 84 ? 2.020 3.769 10.205 1.00 95.81 84 TYR A CA 1
ATOM 716 C C . TYR A 1 84 ? 1.675 2.418 10.851 1.00 95.81 84 TYR A C 1
ATOM 718 O O . TYR A 1 84 ? 1.888 2.229 12.045 1.00 95.81 84 TYR A O 1
ATOM 726 N N . LEU A 1 85 ? 1.242 1.422 10.071 1.00 95.19 85 LEU A N 1
ATOM 727 C CA . LEU A 1 85 ? 0.763 0.135 10.594 1.00 95.19 85 LEU A CA 1
ATOM 728 C C . LEU A 1 85 ? 1.828 -0.633 11.388 1.00 95.19 85 LEU A C 1
ATOM 730 O O . LEU A 1 85 ? 1.497 -1.385 12.300 1.00 95.19 85 LEU A O 1
ATOM 734 N N . ARG A 1 86 ? 3.116 -0.468 11.060 1.00 95.12 86 ARG A N 1
ATOM 735 C CA . ARG A 1 86 ? 4.220 -1.103 11.800 1.00 95.12 86 ARG A CA 1
ATOM 736 C C . ARG A 1 86 ? 4.436 -0.526 13.196 1.00 95.12 86 ARG A C 1
ATOM 738 O O . ARG A 1 86 ? 5.053 -1.206 14.010 1.00 95.12 86 ARG A O 1
ATOM 745 N N . GLN A 1 87 ? 3.978 0.696 13.455 1.00 90.62 87 GLN A N 1
ATOM 746 C CA . GLN A 1 87 ? 4.080 1.341 14.766 1.00 90.62 87 GLN A CA 1
ATOM 747 C C . GLN A 1 87 ? 2.927 0.948 15.703 1.00 90.62 87 GLN A C 1
ATOM 749 O O . GLN A 1 87 ? 3.026 1.177 16.905 1.00 90.62 87 GLN A O 1
ATOM 754 N N . HIS A 1 88 ? 1.863 0.331 15.177 1.00 85.50 88 HIS A N 1
ATOM 755 C CA . HIS A 1 88 ? 0.682 -0.075 15.937 1.00 85.50 88 HIS A CA 1
ATOM 756 C C . HIS A 1 88 ? 0.669 -1.591 16.176 1.00 85.50 88 HIS A C 1
ATOM 758 O O . HIS A 1 88 ? 0.406 -2.362 15.257 1.00 85.50 88 HIS A O 1
ATOM 764 N N . ASP A 1 89 ? 0.900 -2.031 17.417 1.00 80.31 89 ASP A N 1
ATOM 765 C CA . ASP A 1 89 ? 0.991 -3.459 17.777 1.00 80.31 89 ASP A CA 1
ATOM 766 C C . ASP A 1 89 ? -0.252 -4.282 17.390 1.00 80.31 89 ASP A C 1
ATOM 768 O O . ASP A 1 89 ? -0.135 -5.460 17.057 1.00 80.31 89 ASP A O 1
ATOM 772 N N . THR A 1 90 ? -1.437 -3.670 17.416 1.00 81.56 90 THR A N 1
ATOM 773 C CA . THR A 1 90 ? -2.725 -4.323 17.133 1.00 81.56 90 THR A CA 1
ATOM 774 C C . THR A 1 90 ? -3.050 -4.427 15.644 1.00 81.56 90 THR A C 1
ATOM 776 O O . THR A 1 90 ? -3.724 -5.368 15.238 1.00 81.56 90 THR A O 1
ATOM 779 N N . LEU A 1 91 ? -2.555 -3.488 14.831 1.00 86.75 91 LEU A N 1
ATOM 780 C CA . LEU A 1 91 ? -2.775 -3.438 13.379 1.00 86.75 91 LEU A CA 1
ATOM 781 C C . LEU A 1 91 ? -1.581 -4.001 12.588 1.00 86.75 91 LEU A C 1
ATOM 783 O O . LEU A 1 91 ? -1.677 -4.316 11.396 1.00 86.75 91 LEU A O 1
ATOM 787 N N . SER A 1 92 ? -0.425 -4.149 13.235 1.00 93.00 92 SER A N 1
ATOM 788 C CA . SER A 1 92 ? 0.770 -4.731 12.637 1.00 93.00 92 SER A CA 1
ATOM 789 C C . SER A 1 92 ? 0.538 -6.203 12.296 1.00 93.00 92 SER A C 1
ATOM 791 O O . SER A 1 92 ? 0.251 -7.026 13.159 1.00 93.00 92 SER A O 1
ATOM 793 N N . ASN A 1 93 ? 0.696 -6.553 11.015 1.00 92.25 93 ASN A N 1
ATOM 794 C CA . ASN A 1 93 ? 0.335 -7.865 10.462 1.00 92.25 93 ASN A CA 1
ATOM 795 C C . ASN A 1 93 ? -1.159 -8.223 10.614 1.00 92.25 93 ASN A C 1
ATOM 797 O O . ASN A 1 93 ? -1.518 -9.396 10.511 1.00 92.25 93 ASN A O 1
ATOM 801 N N . GLY A 1 94 ? -2.010 -7.217 10.828 1.00 93.56 94 GLY A N 1
ATOM 802 C CA . GLY A 1 94 ? -3.459 -7.335 10.762 1.00 93.56 94 GLY A CA 1
ATOM 803 C C . GLY A 1 94 ? -3.964 -7.575 9.337 1.00 93.56 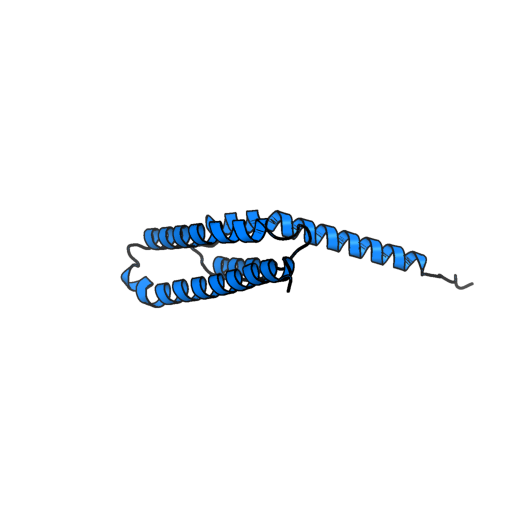94 GLY A C 1
ATOM 804 O O . GLY A 1 94 ? -3.187 -7.690 8.378 1.00 93.56 94 GLY A O 1
ATOM 805 N N . ARG A 1 95 ? -5.287 -7.649 9.182 1.00 94.88 95 ARG A N 1
ATOM 806 C CA . ARG A 1 95 ? -5.923 -8.024 7.913 1.00 94.88 95 ARG A CA 1
ATOM 807 C C . ARG A 1 95 ? -5.637 -6.986 6.834 1.00 94.88 95 ARG A C 1
ATOM 809 O O . ARG A 1 95 ? -5.193 -7.358 5.747 1.00 94.88 95 ARG A O 1
ATOM 816 N N . PHE A 1 96 ? -5.831 -5.707 7.142 1.00 96.56 96 PHE A N 1
ATOM 817 C CA . PHE A 1 96 ? -5.527 -4.636 6.199 1.00 96.56 96 PHE A CA 1
ATOM 818 C C . PHE A 1 96 ? -4.034 -4.563 5.857 1.00 96.56 96 PHE A C 1
ATOM 820 O O . PHE A 1 96 ? -3.676 -4.395 4.695 1.00 96.56 96 PHE A O 1
ATOM 827 N N . HIS A 1 97 ? -3.142 -4.746 6.834 1.00 97.25 97 HIS A N 1
ATOM 828 C CA . HIS A 1 97 ? -1.699 -4.714 6.583 1.00 97.25 97 HIS A CA 1
ATOM 829 C C . HIS A 1 97 ? -1.269 -5.850 5.643 1.00 97.25 97 HIS A C 1
ATOM 831 O O . HIS A 1 97 ? -0.441 -5.642 4.755 1.00 97.25 97 HIS A O 1
ATOM 837 N N . GLN A 1 98 ? -1.852 -7.042 5.790 1.00 96.69 98 GLN A N 1
ATOM 838 C CA . GLN A 1 98 ? -1.612 -8.135 4.851 1.00 96.69 98 GLN A CA 1
ATOM 839 C C . GLN A 1 98 ? -2.124 -7.786 3.447 1.00 96.69 98 GLN A C 1
ATOM 841 O O . GLN A 1 98 ? -1.376 -7.924 2.483 1.00 96.69 98 GLN A O 1
ATOM 846 N N . GLN A 1 99 ? -3.341 -7.248 3.338 1.00 97.19 99 GLN A N 1
ATOM 847 C CA . GLN A 1 99 ? -3.917 -6.811 2.063 1.00 97.19 99 GLN A CA 1
ATOM 848 C C . GLN A 1 99 ? -3.054 -5.739 1.377 1.00 97.19 99 GLN A C 1
ATOM 850 O O . GLN A 1 99 ? -2.756 -5.851 0.192 1.00 97.19 99 GLN A O 1
ATOM 855 N N . LEU A 1 100 ? -2.560 -4.751 2.129 1.00 97.75 100 LEU A N 1
ATOM 856 C CA . LEU A 1 100 ? -1.635 -3.733 1.632 1.00 97.75 100 LEU A CA 1
ATOM 857 C C . LEU A 1 100 ? -0.366 -4.366 1.038 1.00 97.75 100 LEU A C 1
ATOM 859 O O . LEU A 1 100 ? 0.063 -3.995 -0.055 1.00 97.75 100 LEU A O 1
ATOM 863 N N . ARG A 1 101 ? 0.239 -5.333 1.740 1.00 97.00 101 ARG A N 1
ATOM 864 C CA . ARG A 1 101 ? 1.432 -6.039 1.248 1.00 97.00 101 ARG A CA 1
ATOM 865 C C . ARG A 1 101 ? 1.134 -6.830 -0.017 1.00 97.00 101 ARG A C 1
ATOM 867 O O . ARG A 1 101 ? 1.927 -6.761 -0.951 1.00 97.00 101 ARG A O 1
ATOM 874 N N . ASP A 1 102 ? 0.010 -7.533 -0.062 1.00 97.25 102 ASP A N 1
ATOM 875 C CA . ASP A 1 102 ? -0.376 -8.349 -1.213 1.00 97.25 102 ASP A CA 1
ATOM 876 C C . ASP A 1 102 ? -0.629 -7.484 -2.457 1.00 97.25 102 ASP A C 1
ATOM 878 O O . ASP A 1 102 ? -0.153 -7.816 -3.545 1.00 97.25 102 ASP A O 1
ATOM 882 N N . THR A 1 103 ? -1.277 -6.327 -2.288 1.00 96.44 103 THR A N 1
ATOM 883 C CA . THR A 1 103 ? -1.531 -5.364 -3.369 1.00 96.44 103 THR A CA 1
ATOM 884 C C . THR A 1 103 ? -0.236 -4.786 -3.944 1.00 96.44 103 THR A C 1
ATOM 886 O O . THR A 1 103 ? -0.096 -4.667 -5.163 1.00 96.44 103 THR A O 1
ATOM 889 N N . PHE A 1 104 ? 0.751 -4.462 -3.102 1.00 97.00 104 PHE A N 1
ATOM 890 C CA . PHE A 1 104 ? 2.004 -3.840 -3.552 1.00 97.00 104 PHE A CA 1
ATOM 891 C C . PHE A 1 104 ? 3.120 -4.829 -3.914 1.00 97.00 104 PHE A C 1
ATOM 893 O O . PHE A 1 104 ? 4.014 -4.466 -4.684 1.00 97.00 104 PHE A O 1
ATOM 900 N N . ALA A 1 105 ? 3.071 -6.076 -3.438 1.00 97.06 105 ALA A N 1
ATOM 901 C CA . ALA A 1 105 ? 4.062 -7.111 -3.732 1.00 97.06 105 ALA A CA 1
ATOM 902 C C . ALA A 1 105 ? 4.402 -7.243 -5.233 1.00 97.06 105 ALA A C 1
ATOM 904 O O . ALA A 1 105 ? 5.586 -7.150 -5.573 1.00 97.06 105 ALA A O 1
ATOM 905 N N . PRO A 1 106 ? 3.433 -7.388 -6.163 1.00 95.62 106 PRO A N 1
ATOM 906 C CA . PRO A 1 106 ? 3.756 -7.506 -7.583 1.00 95.62 106 PRO A CA 1
ATOM 907 C C . PRO A 1 106 ? 4.396 -6.239 -8.170 1.00 95.62 106 PRO A C 1
ATOM 909 O O . PRO A 1 106 ? 5.190 -6.344 -9.103 1.00 95.62 106 PRO A O 1
ATOM 912 N N . LEU A 1 107 ? 4.087 -5.046 -7.648 1.00 95.38 107 LEU A N 1
ATOM 913 C CA . LEU A 1 107 ? 4.682 -3.790 -8.122 1.00 95.38 107 LEU A CA 1
ATOM 914 C C . LEU A 1 107 ? 6.142 -3.676 -7.668 1.00 95.38 107 LEU A C 1
ATOM 916 O O . LEU A 1 107 ? 7.004 -3.300 -8.462 1.00 95.38 107 LEU A O 1
ATOM 920 N N . VAL A 1 108 ? 6.420 -4.033 -6.409 1.00 95.94 108 VAL A N 1
ATOM 921 C CA . VAL A 1 108 ? 7.777 -4.030 -5.844 1.00 95.94 108 VAL A CA 1
ATOM 922 C C . VAL A 1 108 ? 8.665 -5.045 -6.559 1.00 95.94 108 VAL A C 1
ATOM 924 O O . VAL A 1 108 ? 9.785 -4.701 -6.928 1.00 95.94 108 VAL A O 1
ATOM 927 N N . ILE A 1 109 ? 8.163 -6.258 -6.819 1.00 95.88 109 ILE A N 1
ATOM 928 C CA . ILE A 1 109 ? 8.909 -7.284 -7.566 1.00 95.88 109 ILE A CA 1
ATOM 929 C C . ILE A 1 109 ? 9.282 -6.761 -8.957 1.00 95.88 109 ILE A C 1
ATOM 931 O O . ILE A 1 109 ? 10.461 -6.735 -9.296 1.00 95.88 109 ILE A O 1
ATOM 935 N N . ARG A 1 110 ? 8.311 -6.240 -9.724 1.00 95.69 110 ARG A N 1
ATOM 936 C CA . ARG A 1 110 ? 8.581 -5.676 -11.060 1.00 95.69 110 ARG A CA 1
ATOM 937 C C . ARG A 1 110 ? 9.608 -4.544 -11.025 1.00 95.69 110 ARG A C 1
ATOM 939 O O . ARG A 1 110 ? 10.467 -4.472 -11.898 1.00 95.69 110 ARG A O 1
ATOM 946 N N . TYR A 1 111 ? 9.527 -3.666 -10.024 1.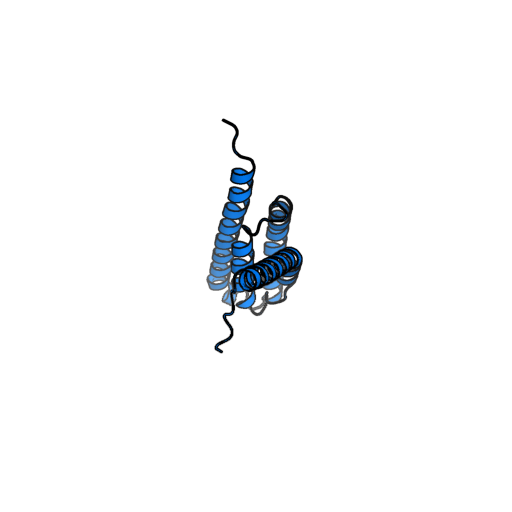00 95.50 111 TYR A N 1
ATOM 947 C CA . TYR A 1 111 ? 10.495 -2.585 -9.850 1.00 95.50 111 TYR A CA 1
ATOM 948 C C . TYR A 1 111 ? 11.915 -3.123 -9.622 1.00 95.50 111 TYR A C 1
ATOM 950 O O . TYR A 1 111 ? 12.859 -2.660 -10.262 1.00 95.50 111 TYR A O 1
ATOM 958 N N . VAL A 1 112 ? 12.069 -4.122 -8.748 1.00 96.31 112 VAL A N 1
ATOM 959 C CA . VAL A 1 112 ? 13.365 -4.753 -8.462 1.00 96.31 112 VAL A CA 1
ATOM 960 C C . VAL A 1 112 ? 13.918 -5.469 -9.695 1.00 96.31 112 VAL A C 1
ATOM 962 O O . VAL A 1 112 ? 15.077 -5.237 -10.035 1.00 96.31 112 VAL A O 1
ATOM 965 N N . ASP A 1 113 ? 13.096 -6.235 -10.415 1.00 96.25 113 ASP A N 1
ATOM 966 C CA . ASP A 1 113 ? 13.501 -6.934 -11.644 1.00 96.25 113 ASP A CA 1
ATOM 967 C C . ASP A 1 113 ? 13.978 -5.951 -12.732 1.00 96.25 113 ASP A C 1
ATOM 969 O O . ASP A 1 113 ? 14.976 -6.182 -13.430 1.00 96.25 113 ASP A O 1
ATOM 973 N N . LEU A 1 114 ? 13.284 -4.813 -12.870 1.00 95.44 114 LEU A N 1
ATOM 974 C CA . LEU A 1 114 ? 13.668 -3.750 -13.795 1.00 95.44 114 LEU A CA 1
ATOM 975 C C . LEU A 1 114 ? 14.987 -3.095 -13.374 1.00 95.44 114 LEU A C 1
ATOM 977 O O . LEU A 1 114 ? 15.864 -2.888 -14.216 1.00 95.44 114 LEU A O 1
ATOM 981 N N . MET A 1 115 ? 15.151 -2.775 -12.087 1.00 96.25 115 MET A N 1
ATOM 982 C CA . MET A 1 115 ? 16.402 -2.225 -11.563 1.00 96.25 115 MET A CA 1
ATOM 983 C C . MET A 1 115 ? 17.573 -3.186 -11.783 1.00 96.25 115 MET A C 1
ATOM 985 O O . MET A 1 115 ? 18.628 -2.757 -12.253 1.00 96.25 115 MET A O 1
ATOM 989 N N . GLU A 1 116 ? 17.386 -4.477 -11.499 1.00 96.75 116 GLU A N 1
ATOM 990 C CA . GLU A 1 116 ? 18.387 -5.521 -11.722 1.00 96.75 116 GLU A CA 1
ATOM 991 C C . GLU A 1 116 ? 18.807 -5.564 -13.195 1.00 96.75 116 GLU A C 1
ATOM 993 O O . GLU A 1 116 ? 19.997 -5.475 -13.515 1.00 96.75 116 GLU A O 1
ATOM 998 N N . SER A 1 117 ? 17.828 -5.595 -14.102 1.00 95.75 117 SER A N 1
ATOM 999 C CA . SER A 1 117 ? 18.066 -5.594 -15.547 1.00 95.75 117 SER A CA 1
ATOM 1000 C C . SER A 1 117 ? 18.82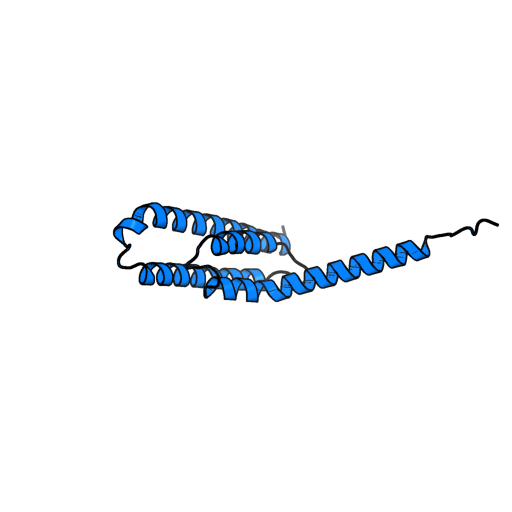2 -4.343 -16.006 1.00 95.75 117 SER A C 1
ATOM 1002 O O . SER A 1 117 ? 19.770 -4.436 -16.790 1.00 95.75 117 SER A O 1
ATOM 1004 N N . CYS A 1 118 ? 18.448 -3.166 -15.499 1.00 94.50 118 CYS A N 1
ATOM 1005 C CA . CYS A 1 118 ? 19.112 -1.899 -15.805 1.00 94.50 118 CYS A CA 1
ATOM 1006 C C . CYS A 1 118 ? 20.572 -1.880 -15.332 1.00 94.50 118 CYS A C 1
ATOM 1008 O O . CYS A 1 118 ? 21.456 -1.437 -16.074 1.00 94.50 118 CYS A O 1
ATOM 1010 N N . ILE A 1 119 ? 20.848 -2.386 -14.128 1.00 95.56 119 ILE A N 1
ATOM 1011 C CA . ILE A 1 119 ? 22.206 -2.487 -13.583 1.00 95.56 119 ILE A CA 1
ATOM 1012 C C . ILE A 1 119 ? 23.042 -3.460 -14.422 1.00 95.56 119 ILE A C 1
ATOM 1014 O O . ILE A 1 119 ? 24.134 -3.095 -14.863 1.00 95.56 119 ILE A O 1
ATOM 1018 N N . ALA A 1 120 ? 22.518 -4.654 -14.716 1.00 95.81 120 ALA A N 1
ATOM 1019 C CA . ALA A 1 120 ? 23.207 -5.658 -15.525 1.00 95.81 120 ALA A CA 1
ATOM 1020 C C . ALA A 1 120 ? 23.563 -5.125 -16.924 1.00 95.81 120 ALA A C 1
ATOM 1022 O O . ALA A 1 120 ? 24.703 -5.255 -17.381 1.00 95.81 120 ALA A O 1
ATOM 1023 N N . GLN A 1 121 ? 22.617 -4.450 -17.584 1.00 94.25 121 GLN A N 1
ATOM 1024 C CA . GLN A 1 121 ? 22.848 -3.829 -18.889 1.00 94.25 121 GLN A CA 1
ATOM 1025 C C . GLN A 1 121 ? 23.878 -2.696 -18.825 1.00 94.25 121 GLN A C 1
ATOM 1027 O O . GLN A 1 121 ? 24.700 -2.565 -19.735 1.00 94.25 121 GLN A O 1
ATOM 1032 N N . SER A 1 122 ? 23.842 -1.870 -17.776 1.00 94.56 122 SER A N 1
ATOM 1033 C CA . SER A 1 122 ? 24.797 -0.774 -17.584 1.00 94.56 122 SER A CA 1
ATOM 1034 C C . SER A 1 122 ? 26.226 -1.296 -17.423 1.00 94.56 122 SER A C 1
ATOM 1036 O O . SER A 1 122 ? 27.143 -0.806 -18.083 1.00 94.56 122 SER A O 1
ATOM 1038 N N . ILE A 1 123 ? 26.404 -2.355 -16.627 1.00 91.81 123 ILE A N 1
ATOM 1039 C CA . ILE A 1 123 ? 27.691 -3.033 -16.435 1.00 91.81 123 ILE A CA 1
ATOM 1040 C C . ILE A 1 123 ? 28.202 -3.613 -17.760 1.00 91.81 123 ILE A C 1
ATOM 1042 O O . ILE A 1 123 ? 29.348 -3.369 -18.134 1.00 91.81 123 ILE A O 1
ATOM 1046 N N . HIS A 1 124 ? 27.353 -4.325 -18.509 1.00 89.81 124 HIS A N 1
ATOM 1047 C CA . HIS A 1 124 ? 27.748 -4.923 -19.786 1.00 89.81 124 HIS A CA 1
ATOM 1048 C C . HIS A 1 124 ? 28.196 -3.870 -20.813 1.00 89.81 124 HIS A C 1
ATOM 1050 O O . HIS A 1 124 ? 29.268 -3.996 -21.404 1.00 89.81 124 HIS A O 1
ATOM 1056 N N . LYS A 1 125 ? 27.437 -2.774 -20.953 1.00 86.12 125 LYS A N 1
ATOM 1057 C CA . LYS A 1 125 ? 27.826 -1.627 -21.795 1.00 86.12 125 LYS A CA 1
ATOM 1058 C C . LYS A 1 125 ? 29.106 -0.943 -21.310 1.00 86.12 125 LYS A C 1
ATOM 1060 O O . LYS A 1 125 ? 29.813 -0.336 -22.112 1.00 86.12 125 LYS A O 1
ATOM 1065 N N . GLY A 1 126 ? 29.376 -0.980 -20.006 1.00 81.25 126 GLY A N 1
ATOM 1066 C CA . GLY A 1 126 ? 30.628 -0.514 -19.416 1.00 81.25 126 GLY A CA 1
ATOM 1067 C C . GLY A 1 126 ? 31.818 -1.323 -19.925 1.00 81.25 126 GLY A C 1
ATOM 1068 O O . GLY A 1 126 ? 32.765 -0.733 -20.437 1.00 81.25 126 GLY A O 1
ATOM 1069 N N . PHE A 1 127 ? 31.719 -2.655 -19.888 1.00 80.69 127 PHE A N 1
ATOM 1070 C CA . PHE A 1 127 ? 32.768 -3.561 -20.367 1.00 80.69 127 PHE A CA 1
ATOM 1071 C C . PHE A 1 127 ? 33.086 -3.394 -21.856 1.00 80.69 127 PHE A C 1
ATOM 1073 O O . PHE A 1 127 ? 34.256 -3.376 -22.229 1.00 80.69 127 PHE A O 1
ATOM 1080 N N . GLU A 1 128 ? 32.082 -3.201 -22.716 1.00 77.31 128 GLU A N 1
ATOM 1081 C CA . GLU A 1 128 ? 32.312 -2.951 -24.151 1.00 77.31 128 GLU A CA 1
ATOM 1082 C C . GLU A 1 128 ? 33.125 -1.671 -24.419 1.00 77.31 128 GLU A C 1
ATOM 1084 O O . GLU A 1 128 ? 33.777 -1.546 -25.456 1.00 77.31 128 GLU A O 1
ATOM 1089 N N . LYS A 1 129 ? 33.098 -0.706 -23.493 1.00 74.75 129 LYS A N 1
ATOM 1090 C CA . LYS A 1 129 ? 33.843 0.556 -23.597 1.00 74.75 129 LYS A CA 1
ATOM 1091 C C . LYS A 1 129 ? 35.244 0.481 -22.989 1.00 74.75 129 LYS A C 1
ATOM 1093 O O . LYS A 1 129 ? 36.024 1.423 -23.162 1.00 74.75 129 LYS A O 1
ATOM 1098 N N . GLU A 1 130 ? 35.588 -0.599 -22.293 1.00 73.19 130 GLU A N 1
ATOM 1099 C CA . GLU A 1 130 ? 36.901 -0.749 -21.677 1.00 73.19 130 GLU A CA 1
ATOM 1100 C C . GLU A 1 130 ? 37.954 -1.203 -22.698 1.00 73.19 130 GLU A C 1
ATOM 1102 O O . GLU A 1 130 ? 38.122 -2.381 -23.004 1.00 73.19 130 GLU A O 1
ATOM 1107 N N . ASN A 1 131 ? 38.738 -0.245 -23.196 1.00 68.12 131 ASN A N 1
ATOM 1108 C CA . ASN A 1 131 ? 39.951 -0.521 -23.965 1.00 68.12 131 ASN A CA 1
ATOM 1109 C C . ASN A 1 131 ? 41.130 -0.770 -23.016 1.00 68.12 131 ASN A C 1
ATOM 1111 O O . ASN A 1 131 ? 41.978 0.104 -22.805 1.00 68.12 131 ASN A O 1
ATOM 1115 N N . TRP A 1 132 ? 41.184 -1.966 -22.430 1.00 70.44 132 TRP A N 1
ATOM 1116 C CA . TRP A 1 132 ? 42.311 -2.410 -21.614 1.00 70.44 132 TRP A CA 1
ATOM 1117 C C . TRP A 1 132 ? 43.587 -2.477 -22.468 1.00 70.44 132 TRP A C 1
ATOM 1119 O O . TRP A 1 132 ? 43.819 -3.440 -23.196 1.00 70.44 132 TRP A O 1
ATOM 1129 N N . LYS A 1 133 ? 44.451 -1.458 -22.391 1.00 67.25 133 LYS A N 1
ATOM 1130 C CA . LYS A 1 133 ? 45.817 -1.582 -22.917 1.00 67.25 133 LYS A CA 1
ATOM 1131 C C . LYS A 1 133 ? 46.623 -2.440 -21.949 1.00 67.25 133 LYS A C 1
ATOM 1133 O O . LYS A 1 133 ? 46.952 -1.986 -20.853 1.00 67.25 133 LYS A O 1
ATOM 1138 N N . SER A 1 134 ? 46.958 -3.664 -22.353 1.00 62.84 134 SER A N 1
ATOM 1139 C CA . SER A 1 134 ? 47.936 -4.487 -21.641 1.00 62.84 134 SER A CA 1
ATOM 1140 C C . SER A 1 134 ? 49.244 -3.703 -21.524 1.00 62.84 134 SER A C 1
ATOM 1142 O O . SER A 1 134 ? 49.835 -3.329 -22.538 1.00 62.84 134 SER A O 1
ATOM 1144 N N . LYS A 1 135 ? 49.688 -3.419 -20.293 1.00 58.75 135 LYS A N 1
ATOM 1145 C CA . LYS A 1 135 ? 51.044 -2.910 -20.058 1.00 58.75 135 LYS A CA 1
ATOM 1146 C C . LYS A 1 135 ? 52.020 -4.001 -20.496 1.00 58.75 135 LYS A C 1
ATOM 1148 O O . LYS A 1 135 ? 52.125 -5.023 -19.824 1.00 58.75 135 LYS A O 1
ATOM 1153 N N . THR A 1 136 ? 52.638 -3.791 -21.655 1.00 48.81 136 THR A N 1
ATOM 1154 C CA . THR A 1 136 ? 53.872 -4.474 -22.061 1.00 48.81 136 THR A CA 1
ATOM 1155 C C . THR A 1 136 ? 55.042 -3.815 -21.351 1.00 48.81 136 THR A C 1
ATOM 1157 O O . THR A 1 136 ? 54.988 -2.571 -21.199 1.00 48.81 136 THR A O 1
#